Protein AF-A0A2E5GXN7-F1 (afdb_monomer)

Sequence (149 aa):
MIIWDCTEARRYLPGLIRDEISDRIRRELSQHLSDCVECSSELELMKSIFVLRDIPPAGLSSKIKIAIRTDTVRMEVSSWKRLLPAASFTALLVSASLIEKVLFLPDVSLLEEDLFVNVWPSEDYDLAGSLVLENLSEENLNLLFEEIR

Mean predicted aligned error: 20.15 Å

pLDDT: mean 70.17, std 20.6, range [39.06, 95.75]

Nearest PDB structures (foldseek):
  3hug-assembly6_F  TM=7.790E-01  e=5.837E-01  Mycobacterium tuberculosis H37Rv
  3hug-assembly6_P  TM=8.019E-01  e=8.696E-01  Mycobacterium tuberculosis H37Rv

Radius of gyration: 26.2 Å; Cα contacts (8 Å, |Δi|>4): 29; chains: 1; bounding box: 45×48×77 Å

Structure (mmCIF, N/CA/C/O backbone):
data_AF-A0A2E5GXN7-F1
#
_entry.id   AF-A0A2E5GXN7-F1
#
loop_
_atom_site.group_PDB
_atom_site.id
_atom_site.type_symbol
_atom_site.label_atom_id
_atom_site.label_alt_id
_atom_site.label_comp_id
_atom_site.label_asym_id
_atom_site.label_entity_id
_atom_site.label_seq_id
_atom_site.pdbx_PDB_ins_code
_atom_site.Cartn_x
_atom_site.Cartn_y
_atom_site.Cartn_z
_atom_site.occupancy
_atom_site.B_iso_or_equiv
_atom_site.auth_seq_id
_atom_site.auth_comp_id
_atom_site.auth_asym_id
_atom_site.auth_atom_id
_atom_site.pdbx_PDB_model_num
ATOM 1 N N . MET A 1 1 ? 16.760 17.494 -7.679 1.00 62.31 1 MET A N 1
ATOM 2 C CA . MET A 1 1 ? 16.246 16.535 -8.673 1.00 62.31 1 MET A CA 1
ATOM 3 C C . MET A 1 1 ? 16.385 15.171 -8.034 1.00 62.31 1 MET A C 1
ATOM 5 O O . MET A 1 1 ? 17.487 14.872 -7.592 1.00 62.31 1 MET A O 1
ATOM 9 N N . ILE A 1 2 ? 15.287 14.448 -7.827 1.00 76.00 2 ILE A N 1
ATOM 10 C CA . ILE A 1 2 ? 15.353 13.109 -7.228 1.00 76.00 2 ILE A CA 1
ATOM 11 C C . ILE A 1 2 ? 15.844 12.159 -8.322 1.00 76.00 2 ILE A C 1
ATOM 13 O O . ILE A 1 2 ? 15.401 12.263 -9.465 1.00 76.00 2 ILE A O 1
ATOM 17 N N . ILE A 1 3 ? 16.799 11.293 -7.995 1.00 81.19 3 ILE A N 1
ATOM 18 C CA . ILE A 1 3 ? 17.164 10.177 -8.868 1.00 81.19 3 ILE A CA 1
ATOM 19 C C . ILE A 1 3 ? 16.172 9.062 -8.553 1.00 81.19 3 ILE A C 1
ATOM 21 O O . ILE A 1 3 ? 16.102 8.612 -7.413 1.00 81.19 3 ILE A O 1
ATOM 25 N N . TRP A 1 4 ? 15.379 8.671 -9.544 1.00 86.62 4 TRP A N 1
ATOM 26 C CA . TRP A 1 4 ? 14.333 7.669 -9.375 1.00 86.62 4 TRP A CA 1
ATOM 27 C C . TRP A 1 4 ? 14.879 6.276 -9.657 1.00 86.62 4 TRP A C 1
ATOM 29 O O . TRP A 1 4 ? 15.015 5.882 -10.816 1.00 86.62 4 TRP A O 1
ATOM 39 N N . ASP A 1 5 ? 15.176 5.541 -8.591 1.00 91.31 5 ASP A N 1
ATOM 40 C CA . ASP A 1 5 ? 15.296 4.087 -8.636 1.00 91.31 5 ASP A CA 1
ATOM 41 C C . ASP A 1 5 ? 13.965 3.423 -8.230 1.00 91.31 5 ASP A C 1
ATOM 43 O O . ASP A 1 5 ? 13.048 4.081 -7.725 1.00 91.31 5 ASP A O 1
ATOM 47 N N . CYS A 1 6 ? 13.849 2.111 -8.453 1.00 93.56 6 CYS A N 1
ATOM 48 C CA . CYS A 1 6 ? 12.631 1.367 -8.121 1.00 93.56 6 CYS A CA 1
ATOM 49 C C . CYS A 1 6 ? 12.314 1.392 -6.614 1.00 93.56 6 CYS A C 1
ATOM 51 O O . CYS A 1 6 ? 11.149 1.326 -6.224 1.00 93.56 6 CYS A O 1
ATOM 53 N N . THR A 1 7 ? 13.333 1.500 -5.754 1.00 94.19 7 THR A N 1
ATOM 54 C CA . THR A 1 7 ? 13.166 1.513 -4.292 1.00 94.19 7 THR A CA 1
ATOM 55 C C . THR A 1 7 ? 12.516 2.813 -3.838 1.00 94.19 7 THR A C 1
ATOM 57 O O . THR A 1 7 ? 11.565 2.804 -3.056 1.00 94.19 7 THR A O 1
ATOM 60 N N . GLU A 1 8 ? 13.007 3.935 -4.348 1.00 94.00 8 GLU A N 1
ATOM 61 C CA . GLU A 1 8 ? 12.489 5.259 -4.060 1.00 94.00 8 GLU A CA 1
ATOM 62 C C . GLU A 1 8 ? 11.111 5.434 -4.694 1.00 94.00 8 GLU A C 1
ATOM 64 O O . GLU A 1 8 ? 10.189 5.879 -4.017 1.00 94.00 8 GLU A O 1
ATOM 69 N N . ALA A 1 9 ? 10.911 4.983 -5.937 1.00 92.50 9 ALA A N 1
ATOM 70 C CA . ALA A 1 9 ? 9.598 4.990 -6.578 1.00 92.50 9 ALA A CA 1
ATOM 71 C C . ALA A 1 9 ? 8.546 4.249 -5.734 1.00 92.50 9 ALA A C 1
ATOM 73 O O . ALA A 1 9 ? 7.484 4.809 -5.448 1.00 92.50 9 ALA A O 1
ATOM 74 N N . ARG A 1 10 ? 8.875 3.040 -5.250 1.00 93.69 10 ARG A N 1
ATOM 75 C CA . ARG A 1 10 ? 8.003 2.216 -4.397 1.00 93.69 10 ARG A CA 1
ATOM 76 C C . ARG A 1 10 ? 7.566 2.931 -3.118 1.00 93.69 10 ARG A C 1
ATOM 78 O O . ARG A 1 10 ? 6.410 2.808 -2.718 1.00 93.69 10 ARG A O 1
ATOM 85 N N . ARG A 1 11 ? 8.446 3.727 -2.499 1.00 94.00 11 ARG A N 1
ATOM 86 C CA . ARG A 1 11 ? 8.116 4.503 -1.286 1.00 94.00 11 ARG A CA 1
ATOM 87 C C . ARG A 1 11 ? 6.991 5.512 -1.513 1.00 94.00 11 ARG A C 1
ATOM 89 O O . ARG A 1 11 ? 6.219 5.765 -0.590 1.00 94.00 11 ARG A O 1
ATOM 96 N N . TYR A 1 12 ? 6.874 6.065 -2.720 1.00 94.56 12 TYR A N 1
ATOM 97 C CA . TYR A 1 12 ? 5.870 7.084 -3.038 1.00 94.56 12 TYR A CA 1
ATOM 98 C C . TYR A 1 12 ? 4.588 6.531 -3.676 1.00 94.56 12 TYR A C 1
ATOM 100 O O . TYR A 1 12 ? 3.604 7.270 -3.744 1.00 94.56 12 TYR A O 1
ATOM 108 N N . LEU A 1 13 ? 4.534 5.255 -4.087 1.00 94.56 13 LEU A N 1
ATOM 109 C CA . LEU A 1 13 ? 3.319 4.661 -4.676 1.00 94.56 13 LEU A CA 1
ATOM 110 C C . LEU A 1 13 ? 2.088 4.737 -3.755 1.00 94.56 13 LEU A C 1
ATOM 112 O O . LEU A 1 13 ? 1.028 5.142 -4.237 1.00 94.56 13 LEU A O 1
ATOM 116 N N . PRO A 1 14 ? 2.174 4.444 -2.438 1.00 93.50 14 PRO A N 1
ATOM 117 C CA . PRO A 1 14 ? 1.009 4.559 -1.561 1.00 93.50 14 PRO A CA 1
ATOM 118 C C . PRO A 1 14 ? 0.481 5.994 -1.473 1.00 93.50 14 PRO A C 1
ATOM 120 O O . PRO A 1 14 ? -0.730 6.209 -1.496 1.00 93.50 14 PRO A O 1
ATOM 123 N N . GLY A 1 15 ? 1.388 6.973 -1.406 1.00 93.81 15 GLY A N 1
ATOM 124 C CA . GLY A 1 15 ? 1.033 8.391 -1.379 1.00 93.81 15 GLY A CA 1
ATOM 125 C C . GLY A 1 15 ? 0.432 8.864 -2.704 1.00 93.81 15 GLY A C 1
ATOM 126 O O . GLY A 1 15 ? -0.486 9.677 -2.697 1.00 93.81 15 GLY A O 1
ATOM 127 N N . LEU A 1 16 ? 0.892 8.319 -3.837 1.00 93.75 16 LEU A N 1
ATOM 128 C CA . LEU A 1 16 ? 0.297 8.562 -5.154 1.00 93.75 16 LEU A CA 1
ATOM 129 C C . LEU A 1 16 ? -1.162 8.082 -5.214 1.00 93.75 16 LEU A C 1
ATOM 131 O O . LEU A 1 16 ? -2.008 8.793 -5.743 1.00 93.75 16 LEU A O 1
ATOM 135 N N . ILE A 1 17 ? -1.462 6.903 -4.661 1.00 93.38 17 ILE A N 1
ATOM 136 C CA . ILE A 1 17 ? -2.816 6.320 -4.666 1.00 93.38 17 ILE A CA 1
ATOM 137 C C . ILE A 1 17 ? -3.778 7.104 -3.767 1.00 93.38 17 ILE A C 1
ATOM 139 O O . ILE A 1 17 ? -4.945 7.267 -4.110 1.00 93.38 17 ILE A O 1
ATOM 143 N N . ARG A 1 18 ? -3.293 7.597 -2.624 1.00 91.00 18 ARG A N 1
ATOM 144 C CA . ARG A 1 18 ? -4.090 8.377 -1.661 1.00 91.00 18 ARG A CA 1
ATOM 145 C C . ARG A 1 18 ? -4.209 9.860 -2.005 1.00 91.00 18 ARG A C 1
ATOM 147 O O . ARG A 1 18 ? -4.846 10.595 -1.260 1.00 91.00 18 ARG A O 1
ATOM 154 N N . ASP A 1 19 ? -3.587 10.290 -3.098 1.00 90.88 19 ASP A N 1
ATOM 155 C CA . ASP A 1 19 ? -3.469 11.697 -3.484 1.00 90.88 19 ASP A CA 1
ATOM 156 C C . ASP A 1 19 ? -2.784 12.581 -2.416 1.00 90.88 19 ASP A C 1
ATOM 158 O O . ASP A 1 19 ? -3.079 13.760 -2.251 1.00 90.88 19 ASP A O 1
ATOM 162 N N . GLU A 1 20 ? -1.828 12.005 -1.680 1.00 94.00 20 GLU A N 1
ATOM 163 C CA . GLU A 1 20 ? -1.110 12.642 -0.562 1.00 94.00 20 GLU A CA 1
ATOM 164 C C . GLU A 1 20 ? 0.256 13.230 -0.977 1.00 94.00 20 GLU A C 1
ATOM 166 O O . GLU A 1 20 ? 1.011 13.728 -0.139 1.00 94.00 20 GLU A O 1
ATOM 171 N N . ILE A 1 21 ? 0.612 13.174 -2.265 1.00 94.38 21 ILE A N 1
ATOM 172 C CA . ILE A 1 21 ? 1.897 13.671 -2.780 1.00 94.38 21 ILE A CA 1
ATOM 173 C C . ILE A 1 21 ? 1.748 14.978 -3.561 1.00 94.38 21 ILE A C 1
ATOM 175 O O . ILE A 1 21 ? 0.745 15.231 -4.221 1.00 94.38 21 ILE A O 1
ATOM 179 N N . SER A 1 22 ? 2.799 15.802 -3.544 1.00 94.75 22 SER A N 1
ATOM 180 C CA . SER A 1 22 ? 2.828 17.045 -4.327 1.00 94.75 22 SER A CA 1
ATOM 181 C C . SER A 1 22 ? 2.812 16.793 -5.843 1.00 94.75 22 SER A C 1
ATOM 183 O O . SER A 1 22 ? 3.412 15.831 -6.330 1.00 94.75 22 SER A O 1
ATOM 185 N N . ASP A 1 23 ? 2.241 17.727 -6.613 1.00 94.44 23 ASP A N 1
ATOM 186 C CA . ASP A 1 23 ? 2.193 17.668 -8.087 1.00 94.44 23 ASP A CA 1
ATOM 187 C C . ASP A 1 23 ? 3.576 17.537 -8.737 1.00 94.44 23 ASP A C 1
ATOM 189 O O . ASP A 1 23 ? 3.735 16.952 -9.812 1.00 94.44 23 ASP A O 1
ATOM 193 N N . ARG A 1 24 ? 4.604 18.101 -8.093 1.00 92.56 24 ARG A N 1
ATOM 194 C CA . ARG A 1 24 ? 5.990 17.968 -8.544 1.00 92.56 24 ARG A CA 1
ATOM 195 C C . ARG A 1 24 ? 6.439 16.508 -8.478 1.00 92.56 24 ARG A C 1
ATOM 197 O O . ARG A 1 24 ? 6.899 15.988 -9.488 1.00 92.56 24 ARG A O 1
ATOM 204 N N . ILE A 1 25 ? 6.271 15.864 -7.323 1.00 93.19 25 ILE A N 1
ATOM 205 C CA . ILE A 1 25 ? 6.643 14.456 -7.120 1.00 93.19 25 ILE A CA 1
ATOM 206 C C . ILE A 1 25 ? 5.816 13.560 -8.042 1.00 93.19 25 ILE A C 1
ATOM 208 O O . ILE A 1 25 ? 6.379 12.673 -8.673 1.00 93.19 25 ILE A O 1
ATOM 212 N N . ARG A 1 26 ? 4.515 13.839 -8.203 1.00 94.56 26 ARG A N 1
ATOM 213 C CA . ARG A 1 26 ? 3.639 13.085 -9.111 1.00 94.56 26 ARG A CA 1
ATOM 214 C C . ARG A 1 26 ? 4.182 13.055 -10.542 1.00 94.56 26 ARG A C 1
ATOM 216 O O . ARG A 1 26 ? 4.240 11.989 -11.144 1.00 94.56 26 ARG A O 1
ATOM 223 N N . ARG A 1 27 ? 4.604 14.208 -11.077 1.00 93.56 27 ARG A N 1
ATOM 224 C CA . ARG A 1 27 ? 5.177 14.297 -12.432 1.00 93.56 27 ARG A CA 1
ATOM 225 C C . ARG A 1 27 ? 6.504 13.556 -12.549 1.00 93.56 27 ARG A C 1
ATOM 227 O O . ARG A 1 27 ? 6.669 12.770 -13.475 1.00 93.56 27 ARG A O 1
ATOM 234 N N . GLU A 1 28 ? 7.422 13.780 -11.612 1.00 92.38 28 GLU A N 1
ATOM 235 C CA . GLU A 1 28 ? 8.734 13.125 -11.637 1.00 92.38 28 GLU A CA 1
ATOM 236 C C . GLU A 1 28 ? 8.599 11.587 -11.521 1.00 92.38 28 GLU A C 1
ATOM 238 O O . GLU A 1 28 ? 9.213 10.853 -12.290 1.00 92.38 28 GLU A O 1
ATOM 243 N N . LEU A 1 29 ? 7.711 11.093 -10.650 1.00 93.75 29 LEU A N 1
ATOM 244 C CA . LEU A 1 29 ? 7.412 9.666 -10.496 1.00 93.75 29 LEU A CA 1
ATOM 245 C C . LEU A 1 29 ? 6.707 9.073 -11.726 1.00 93.75 29 LEU A C 1
ATOM 247 O O . LEU A 1 29 ? 7.003 7.946 -12.113 1.00 93.75 29 LEU A O 1
ATOM 251 N N . SER A 1 30 ? 5.802 9.820 -12.372 1.00 93.00 30 SER A N 1
ATOM 252 C CA . SER A 1 30 ? 5.102 9.343 -13.575 1.00 93.00 30 SER A CA 1
ATOM 253 C C . SER A 1 30 ? 6.049 9.024 -14.733 1.00 93.00 30 SER A C 1
ATOM 255 O O . SER A 1 30 ? 5.786 8.095 -15.489 1.00 93.00 30 SER A O 1
ATOM 257 N N . GLN A 1 31 ? 7.173 9.741 -14.822 1.00 92.75 31 GLN A N 1
ATOM 258 C CA . GLN A 1 31 ? 8.218 9.469 -15.805 1.00 92.75 31 GLN A CA 1
ATOM 259 C C . GLN A 1 31 ? 8.957 8.159 -15.502 1.00 92.75 31 GLN A C 1
ATOM 261 O O . GLN A 1 31 ? 9.219 7.375 -16.400 1.00 92.75 31 GLN A O 1
ATOM 266 N N . HIS A 1 32 ? 9.256 7.870 -14.234 1.00 93.62 32 HIS A N 1
ATOM 267 C CA . HIS A 1 32 ? 9.834 6.573 -13.875 1.00 93.62 32 HIS A CA 1
ATOM 268 C C . HIS A 1 32 ? 8.849 5.422 -14.143 1.00 93.62 32 HIS A C 1
ATOM 270 O O . HIS A 1 32 ? 9.234 4.369 -14.642 1.00 93.62 32 HIS A O 1
ATOM 276 N N . LEU A 1 33 ? 7.562 5.626 -13.846 1.00 94.62 33 LEU A N 1
ATOM 277 C CA . LEU A 1 33 ? 6.515 4.623 -14.049 1.00 94.62 33 LEU A CA 1
ATOM 278 C C . LEU A 1 33 ? 6.230 4.309 -15.522 1.00 94.62 33 LEU A C 1
ATOM 280 O O . LEU A 1 33 ? 5.788 3.199 -15.807 1.00 94.62 33 LEU A O 1
ATOM 284 N N . SER A 1 34 ? 6.466 5.243 -16.450 1.00 93.88 34 SER A N 1
ATOM 285 C CA . SER A 1 34 ? 6.358 4.948 -17.886 1.00 93.88 34 SER A CA 1
ATOM 286 C C . SER A 1 34 ? 7.476 4.038 -18.383 1.00 93.88 34 SER A C 1
ATOM 288 O O . SER A 1 34 ? 7.273 3.292 -19.339 1.00 93.88 34 SER A O 1
ATOM 290 N N . ASP A 1 35 ? 8.633 4.091 -17.725 1.00 93.50 35 ASP A N 1
ATOM 291 C CA . ASP A 1 35 ? 9.849 3.421 -18.176 1.00 93.50 35 ASP A CA 1
ATOM 292 C C . ASP A 1 35 ? 10.075 2.086 -17.436 1.00 93.50 35 ASP A C 1
ATOM 294 O O . ASP A 1 35 ? 10.698 1.170 -17.973 1.00 93.50 35 ASP A O 1
ATOM 298 N N . CYS A 1 36 ? 9.547 1.946 -16.213 1.00 95.44 36 CYS A N 1
ATOM 299 C CA . CYS A 1 36 ? 9.739 0.782 -15.348 1.00 95.44 36 CYS A CA 1
ATOM 300 C C . CYS A 1 36 ? 8.476 -0.090 -15.231 1.00 95.44 36 CYS A C 1
ATOM 302 O O . CYS A 1 36 ? 7.525 0.235 -14.511 1.00 95.44 36 CYS A O 1
ATOM 304 N N . VAL A 1 37 ? 8.507 -1.261 -15.879 1.00 95.50 37 VAL A N 1
ATOM 305 C CA . VAL A 1 37 ? 7.400 -2.236 -15.859 1.00 95.50 37 VAL A CA 1
ATOM 306 C C . VAL A 1 37 ? 7.110 -2.732 -14.440 1.00 95.50 37 VAL A C 1
ATOM 308 O O . VAL A 1 37 ? 5.943 -2.799 -14.058 1.00 95.50 37 VAL A O 1
ATOM 311 N N . GLU A 1 38 ? 8.137 -3.012 -13.634 1.00 94.50 38 GLU A N 1
ATOM 312 C CA . GLU A 1 38 ? 7.964 -3.507 -12.261 1.00 94.50 38 GLU A CA 1
ATOM 313 C C . GLU A 1 38 ? 7.154 -2.524 -11.409 1.00 94.50 38 GLU A C 1
ATOM 315 O O . GLU A 1 38 ? 6.097 -2.883 -10.888 1.00 94.50 38 GLU A O 1
ATOM 320 N N . CYS A 1 39 ? 7.581 -1.259 -11.345 1.00 95.12 39 CYS A N 1
ATOM 321 C CA . CYS A 1 39 ? 6.892 -0.233 -10.564 1.00 95.12 39 CYS A CA 1
ATOM 322 C C . CYS A 1 39 ? 5.487 0.072 -11.101 1.00 95.12 39 CYS A C 1
ATOM 324 O O . CYS A 1 39 ? 4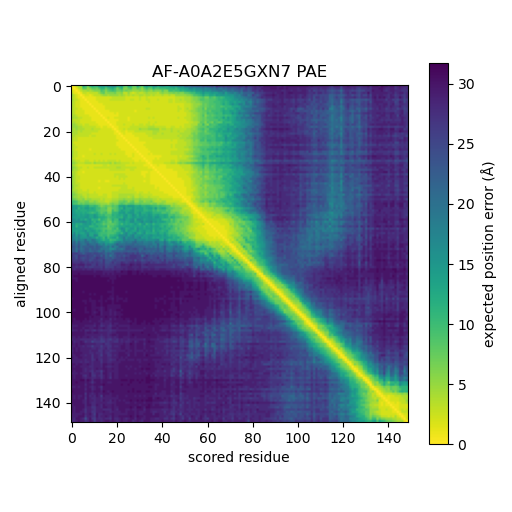.578 0.335 -10.313 1.00 95.12 39 CYS A O 1
ATOM 326 N N . SER A 1 40 ? 5.282 0.011 -12.422 1.00 95.38 40 SER A N 1
ATOM 327 C CA . SER A 1 40 ? 3.948 0.183 -13.013 1.00 95.38 40 SER A CA 1
ATOM 328 C C . SER A 1 40 ? 2.993 -0.956 -12.630 1.00 95.38 40 SER A C 1
ATOM 330 O O . SER A 1 40 ? 1.854 -0.701 -12.242 1.00 95.38 40 SER A O 1
ATOM 332 N N . SER A 1 41 ? 3.467 -2.206 -12.651 1.00 95.62 41 SER A N 1
ATOM 333 C CA . SER A 1 41 ? 2.669 -3.377 -12.276 1.00 95.62 41 SER A CA 1
ATOM 334 C C . SER A 1 41 ? 2.319 -3.376 -10.787 1.00 95.62 41 SER A C 1
ATOM 336 O O . SER A 1 41 ? 1.185 -3.667 -10.411 1.00 95.62 41 SER A O 1
ATOM 338 N N . GLU A 1 42 ? 3.264 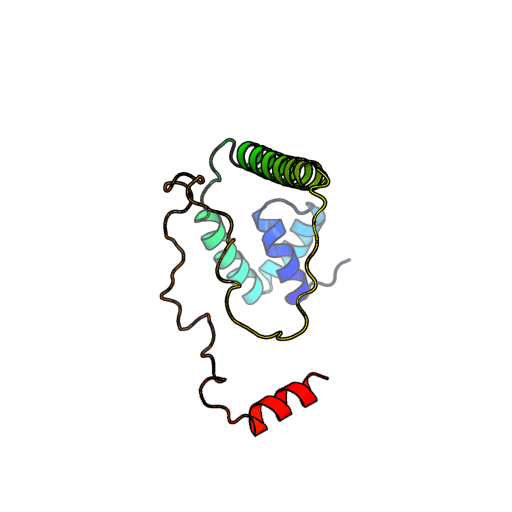-2.962 -9.942 1.00 95.25 42 GLU A N 1
ATOM 339 C CA . GLU A 1 42 ? 3.059 -2.809 -8.506 1.00 95.25 42 GLU A CA 1
ATOM 340 C C . GLU A 1 42 ? 2.030 -1.715 -8.202 1.00 95.25 42 GLU A C 1
ATOM 342 O O . GLU A 1 42 ? 1.149 -1.911 -7.366 1.00 95.25 42 GLU A O 1
ATOM 347 N N . LEU A 1 43 ? 2.080 -0.591 -8.923 1.00 95.75 43 LEU A N 1
ATOM 348 C CA . LEU A 1 43 ? 1.078 0.465 -8.805 1.00 95.75 43 LEU A CA 1
ATOM 349 C C . LEU A 1 43 ? -0.329 -0.041 -9.155 1.00 95.75 43 LEU A C 1
ATOM 351 O O . LEU A 1 43 ? -1.276 0.260 -8.429 1.00 95.75 43 LEU A O 1
ATOM 355 N N . GLU A 1 44 ? -0.485 -0.799 -10.241 1.00 95.38 44 GLU A N 1
ATOM 356 C CA . GLU A 1 44 ? -1.785 -1.360 -10.632 1.00 95.38 44 GLU A CA 1
ATOM 357 C C . GLU A 1 44 ? -2.308 -2.376 -9.606 1.00 95.38 44 GLU A C 1
ATOM 359 O O . GLU A 1 44 ? -3.477 -2.316 -9.214 1.00 95.38 44 GLU A O 1
ATOM 364 N N . LEU A 1 45 ? -1.435 -3.239 -9.076 1.00 94.81 45 LEU A N 1
ATOM 365 C CA . LEU A 1 45 ? -1.781 -4.140 -7.974 1.00 94.81 45 LEU A CA 1
ATOM 366 C C . LEU A 1 45 ? -2.246 -3.359 -6.742 1.00 94.81 45 LEU A C 1
ATOM 368 O O . LEU A 1 45 ? -3.323 -3.625 -6.207 1.00 94.81 45 LEU A O 1
ATOM 372 N N . MET A 1 46 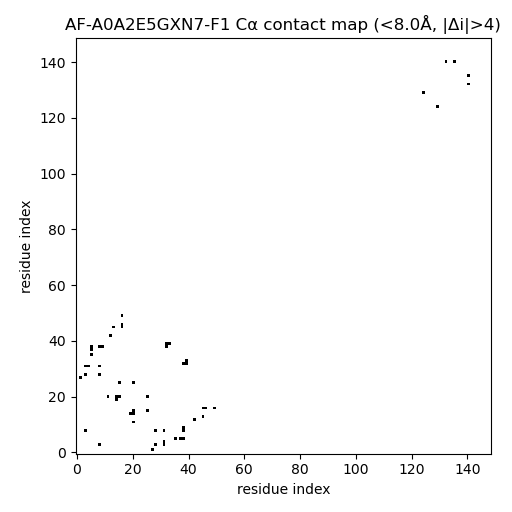? -1.489 -2.350 -6.316 1.00 94.19 46 MET A N 1
ATOM 373 C CA . MET A 1 46 ? -1.860 -1.531 -5.167 1.00 94.19 46 MET A CA 1
ATOM 374 C C . MET A 1 46 ? -3.181 -0.782 -5.383 1.00 94.19 46 MET A C 1
ATOM 376 O O . MET A 1 46 ? -3.980 -0.702 -4.451 1.00 94.19 46 MET A O 1
ATOM 380 N N . LYS A 1 47 ? -3.446 -0.263 -6.591 1.00 93.38 47 LYS A N 1
ATOM 381 C CA . LYS A 1 47 ? -4.739 0.356 -6.930 1.00 93.38 47 LYS A CA 1
ATOM 382 C C . LYS A 1 47 ? -5.883 -0.642 -6.792 1.00 93.38 47 LYS A C 1
ATOM 384 O O . LYS A 1 47 ? -6.899 -0.299 -6.193 1.00 93.38 47 LYS A O 1
ATOM 389 N N . SER A 1 48 ? -5.712 -1.868 -7.291 1.00 93.06 48 SER A N 1
ATOM 390 C CA . SER A 1 48 ? -6.742 -2.909 -7.189 1.00 93.06 48 SER A CA 1
ATOM 391 C C . SER A 1 48 ? -7.084 -3.232 -5.729 1.00 93.06 48 SER A C 1
ATOM 393 O O . SER A 1 48 ? -8.255 -3.248 -5.361 1.00 93.06 48 SER A O 1
ATOM 395 N N . ILE A 1 49 ? -6.069 -3.360 -4.868 1.00 91.12 49 ILE A N 1
ATOM 396 C CA . ILE A 1 49 ? -6.245 -3.598 -3.430 1.00 91.12 49 ILE A CA 1
ATOM 397 C C . ILE A 1 49 ? -6.884 -2.384 -2.751 1.00 91.12 49 ILE A C 1
ATOM 399 O O . ILE A 1 49 ? -7.730 -2.529 -1.874 1.00 91.12 49 ILE A O 1
ATOM 403 N N . PHE A 1 50 ? -6.484 -1.172 -3.137 1.00 89.06 50 PHE A N 1
ATOM 404 C CA . PHE A 1 50 ? -6.997 0.049 -2.526 1.00 89.06 50 PHE A CA 1
ATOM 405 C C . PHE A 1 50 ? -8.490 0.253 -2.796 1.00 89.06 50 PHE A C 1
ATOM 407 O O . PHE A 1 50 ? -9.206 0.669 -1.892 1.00 89.06 50 PHE A O 1
ATOM 414 N N . VAL A 1 51 ? -8.968 -0.082 -3.998 1.00 87.81 51 VAL A N 1
ATOM 415 C CA . VAL A 1 51 ? -10.399 -0.014 -4.350 1.00 87.81 51 VAL A CA 1
ATOM 416 C C . VAL A 1 51 ? -11.237 -1.012 -3.544 1.00 87.81 51 VAL A C 1
ATOM 418 O O . VAL A 1 51 ? -12.398 -0.734 -3.263 1.00 87.81 51 VAL A O 1
ATOM 421 N N . LEU A 1 52 ? -10.653 -2.142 -3.137 1.00 86.94 52 LEU A N 1
ATOM 422 C CA . LEU A 1 52 ? -11.315 -3.143 -2.296 1.00 86.94 52 LEU A CA 1
ATOM 423 C C . LEU A 1 52 ? -11.380 -2.754 -0.813 1.00 86.94 52 LEU A C 1
ATOM 425 O O . LEU A 1 52 ? -11.980 -3.481 -0.028 1.00 86.94 52 LEU A O 1
ATOM 429 N N . ARG A 1 53 ? -10.747 -1.650 -0.396 1.00 82.00 53 ARG A N 1
ATOM 430 C CA . ARG A 1 53 ? -10.766 -1.250 1.013 1.00 82.00 53 ARG A CA 1
ATOM 431 C C . ARG A 1 53 ? -12.154 -0.802 1.437 1.00 82.00 53 ARG A C 1
ATOM 433 O O . ARG A 1 53 ? -12.750 0.079 0.818 1.00 82.00 53 ARG A O 1
ATOM 440 N N . ASP A 1 54 ? -12.589 -1.330 2.574 1.00 80.75 54 ASP A N 1
ATOM 441 C CA . ASP A 1 54 ? -13.801 -0.872 3.230 1.00 80.75 54 ASP A CA 1
ATOM 442 C C . ASP A 1 54 ? -13.685 0.595 3.638 1.00 80.75 54 ASP A C 1
ATOM 444 O O . ASP A 1 54 ? -12.676 1.063 4.183 1.00 80.75 54 ASP A O 1
ATOM 448 N N . ILE A 1 55 ? -14.763 1.328 3.385 1.00 80.62 55 ILE A N 1
ATOM 449 C CA . ILE A 1 55 ? -14.896 2.702 3.842 1.00 80.62 55 ILE A CA 1
ATOM 450 C C . ILE A 1 55 ? -15.165 2.641 5.349 1.00 80.62 55 ILE A C 1
ATOM 452 O O . ILE A 1 55 ? -16.154 2.028 5.760 1.00 80.62 55 ILE A O 1
ATOM 456 N N . PRO A 1 56 ? -14.328 3.273 6.193 1.00 80.31 56 PRO A N 1
ATOM 457 C CA . PRO A 1 56 ? -14.545 3.245 7.630 1.00 80.31 56 PRO A CA 1
ATOM 458 C C . PRO A 1 56 ? -15.913 3.864 7.957 1.00 80.31 56 PRO A C 1
ATOM 460 O O . PRO A 1 56 ? -16.240 4.933 7.428 1.00 80.31 56 PRO A O 1
ATOM 463 N N . PRO A 1 57 ? -16.716 3.237 8.838 1.00 84.19 57 PRO A N 1
ATOM 464 C CA . PRO A 1 57 ? -18.040 3.741 9.158 1.00 84.19 57 PRO A CA 1
ATOM 465 C C . PRO A 1 57 ? -17.949 5.140 9.771 1.00 84.19 57 PRO A C 1
ATOM 467 O O . PRO A 1 57 ? -17.036 5.465 10.542 1.00 84.19 57 PRO A O 1
ATOM 470 N N . ALA A 1 58 ? -18.917 5.991 9.426 1.00 85.56 58 ALA A N 1
ATOM 471 C CA . ALA A 1 58 ? -18.965 7.358 9.923 1.00 85.56 58 ALA A CA 1
ATOM 472 C C . ALA A 1 58 ? -18.948 7.377 11.463 1.00 85.56 58 ALA A C 1
ATOM 474 O O . ALA A 1 58 ? -19.684 6.646 12.125 1.00 85.56 58 ALA A O 1
ATOM 475 N N . GLY A 1 59 ? -18.088 8.214 12.048 1.00 85.44 59 GLY A N 1
ATOM 476 C CA . GLY A 1 59 ? -17.957 8.325 13.504 1.00 85.44 59 GLY A CA 1
ATOM 477 C C . GLY A 1 59 ? -17.122 7.230 14.181 1.00 85.44 59 GLY A C 1
ATOM 478 O O . GLY A 1 59 ? -16.981 7.262 15.401 1.00 85.44 59 GLY A O 1
ATOM 479 N N . LEU A 1 60 ? -16.497 6.302 13.446 1.00 87.00 60 LEU A N 1
ATOM 480 C CA . LEU A 1 60 ? -15.547 5.344 14.036 1.00 87.00 60 LEU A CA 1
ATOM 481 C C . LEU A 1 60 ? -14.409 6.063 14.783 1.00 87.00 60 LEU A C 1
ATOM 483 O O . LEU A 1 60 ? -14.069 5.712 15.908 1.00 87.00 60 LEU A O 1
ATOM 487 N N . SER A 1 61 ? -13.864 7.131 14.197 1.00 83.81 61 SER A N 1
ATOM 488 C CA . SER A 1 61 ? -12.773 7.899 14.808 1.00 83.81 61 SER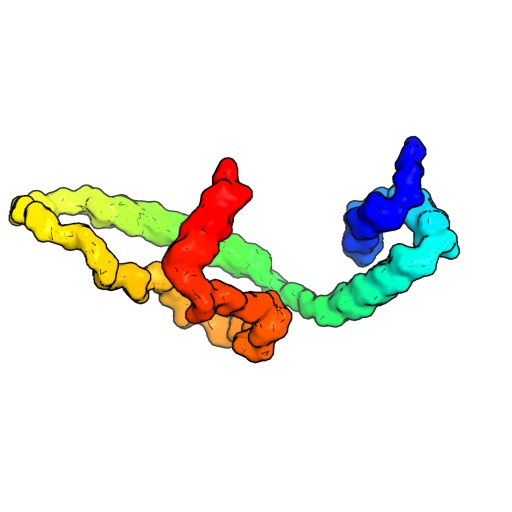 A CA 1
ATOM 489 C C . SER A 1 61 ? -13.180 8.587 16.115 1.00 83.81 61 SER A C 1
ATOM 491 O O . SER A 1 61 ? -12.374 8.664 17.043 1.00 83.81 61 SER A O 1
ATOM 493 N N . SER A 1 62 ? -14.421 9.075 16.223 1.00 85.31 62 SER A N 1
ATOM 494 C CA . SER A 1 62 ? -14.932 9.652 17.469 1.00 85.31 62 SER A CA 1
ATOM 495 C C . SER A 1 62 ? -15.212 8.566 18.504 1.00 85.31 62 SER A C 1
ATOM 497 O O . SER A 1 62 ? -14.817 8.746 19.654 1.00 85.31 62 SER A O 1
ATOM 499 N N . LYS A 1 63 ? -15.789 7.423 18.105 1.00 87.50 63 LYS A N 1
ATOM 500 C CA . LYS A 1 63 ? -15.970 6.253 18.982 1.00 87.50 63 LYS A CA 1
ATOM 501 C C . LYS A 1 63 ? -14.637 5.773 19.567 1.00 87.50 63 LYS A C 1
ATOM 503 O O . LYS A 1 63 ? -14.534 5.632 20.780 1.00 87.50 63 LYS A O 1
ATOM 508 N N . ILE A 1 64 ? -13.596 5.637 18.741 1.00 87.81 64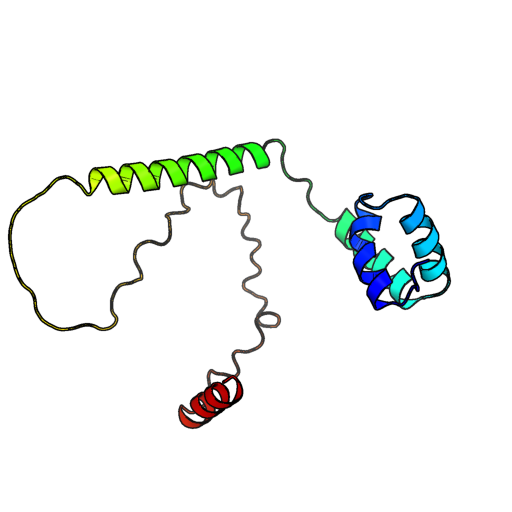 ILE A N 1
ATOM 509 C CA . ILE A 1 64 ? -12.244 5.255 19.186 1.00 87.81 64 ILE A CA 1
ATOM 510 C C . ILE A 1 64 ? -11.680 6.278 20.180 1.00 87.81 64 ILE A C 1
ATOM 512 O O . ILE A 1 64 ? -11.186 5.906 21.240 1.00 87.81 64 ILE A O 1
ATOM 516 N N . LYS A 1 65 ? -11.782 7.581 19.885 1.00 88.88 65 LYS A N 1
ATOM 517 C CA . LYS A 1 65 ? -11.305 8.634 20.801 1.00 88.88 65 LYS A CA 1
ATOM 518 C C . LYS A 1 65 ? -12.020 8.603 22.151 1.00 88.88 65 LYS A C 1
ATOM 520 O O . LYS A 1 65 ? -11.387 8.844 23.177 1.00 88.88 65 LYS A O 1
ATOM 525 N N . ILE A 1 66 ? -13.325 8.334 22.150 1.00 86.19 66 ILE A N 1
ATOM 526 C CA . ILE A 1 66 ? -14.112 8.200 23.378 1.00 86.19 66 ILE A CA 1
ATOM 527 C C . ILE A 1 66 ? -13.650 6.966 24.156 1.00 86.19 66 ILE A C 1
ATOM 529 O O . ILE A 1 66 ? -13.357 7.111 25.338 1.00 86.19 66 ILE A O 1
ATOM 533 N N . ALA A 1 67 ? -13.499 5.813 23.496 1.00 84.25 67 ALA A N 1
ATOM 534 C CA . ALA A 1 67 ? -13.044 4.569 24.119 1.00 84.25 67 ALA A CA 1
ATOM 535 C C . ALA A 1 67 ? -11.659 4.715 24.778 1.00 84.25 67 ALA A C 1
ATOM 537 O O . ALA A 1 67 ? -11.488 4.394 25.953 1.00 84.25 67 ALA A O 1
ATOM 538 N N . ILE A 1 68 ? -10.694 5.314 24.068 1.00 82.62 68 ILE A N 1
ATOM 539 C CA . ILE A 1 68 ? -9.356 5.589 24.616 1.00 82.62 68 ILE A CA 1
ATOM 540 C C . ILE A 1 68 ? -9.456 6.483 25.857 1.00 82.62 68 ILE A C 1
ATOM 542 O O . ILE A 1 68 ? -8.802 6.230 26.866 1.00 82.62 68 ILE A O 1
ATOM 546 N N . ARG A 1 69 ? -10.289 7.529 25.809 1.00 77.81 69 ARG A N 1
ATOM 547 C CA . ARG A 1 69 ? -10.469 8.446 26.941 1.00 77.81 69 ARG A CA 1
ATOM 548 C C . ARG A 1 69 ? -11.141 7.767 28.134 1.00 77.81 69 ARG A C 1
ATOM 550 O O . ARG A 1 69 ? -10.813 8.083 29.273 1.00 77.81 69 ARG A O 1
ATOM 557 N N . THR A 1 70 ? -12.095 6.871 27.901 1.00 69.75 70 THR A N 1
ATOM 558 C CA . THR A 1 70 ? -12.743 6.133 28.989 1.00 69.75 70 THR A CA 1
ATOM 559 C C . THR A 1 70 ? -11.788 5.144 29.642 1.00 69.75 70 THR A C 1
ATOM 561 O O . THR A 1 70 ? -11.808 5.028 30.866 1.00 69.75 70 THR A O 1
ATOM 564 N N . ASP A 1 71 ? -10.905 4.506 28.873 1.00 67.75 71 ASP A N 1
ATOM 565 C CA . ASP A 1 71 ? -9.906 3.584 29.414 1.00 67.75 71 ASP A CA 1
ATOM 566 C C . ASP A 1 71 ? -8.848 4.302 30.250 1.00 67.75 71 ASP A C 1
ATOM 568 O O . ASP A 1 71 ? -8.551 3.863 31.363 1.00 67.75 71 ASP A O 1
ATOM 572 N N . THR A 1 7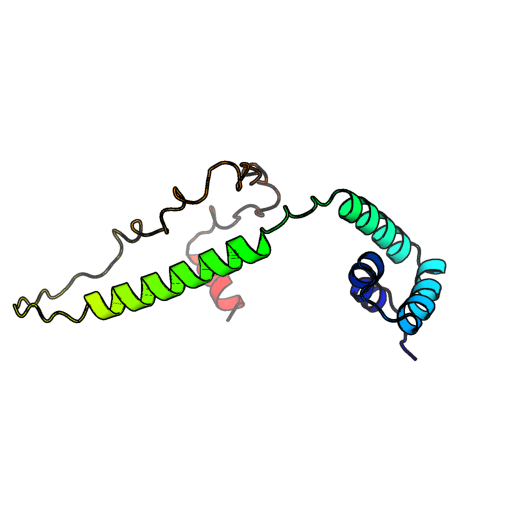2 ? -8.337 5.450 29.790 1.00 67.44 72 THR A N 1
ATOM 573 C CA . THR A 1 72 ? -7.375 6.237 30.578 1.00 67.44 72 THR A CA 1
ATOM 574 C C . THR A 1 72 ? -7.980 6.716 31.896 1.00 67.44 72 THR A C 1
ATOM 576 O O . THR A 1 72 ? -7.371 6.542 32.953 1.00 67.44 72 THR A O 1
ATOM 579 N N . VAL A 1 73 ? -9.216 7.226 31.867 1.00 62.94 73 VAL A N 1
ATOM 580 C CA . VAL A 1 73 ? -9.940 7.654 33.075 1.00 62.94 73 VAL A CA 1
ATOM 581 C C . VAL A 1 73 ? -10.215 6.471 34.008 1.00 62.94 73 VAL A C 1
ATOM 583 O O . VAL A 1 73 ? -10.049 6.589 35.222 1.00 62.94 73 VAL A O 1
ATOM 586 N N . ARG A 1 74 ? -10.594 5.301 33.481 1.00 56.91 74 ARG A N 1
ATOM 587 C CA . ARG A 1 74 ? -10.809 4.091 34.293 1.00 56.91 74 ARG A CA 1
ATOM 588 C C . ARG A 1 74 ? -9.519 3.652 34.987 1.00 56.91 74 ARG A C 1
ATOM 590 O O . ARG A 1 74 ? -9.562 3.260 36.155 1.00 56.91 74 ARG A O 1
ATOM 597 N N . MET A 1 75 ? -8.381 3.765 34.304 1.00 57.78 75 MET A N 1
ATOM 598 C CA . MET A 1 75 ? -7.069 3.439 34.857 1.00 57.78 75 MET A CA 1
ATOM 599 C C . MET A 1 75 ? -6.674 4.397 35.992 1.00 57.78 75 MET A C 1
ATOM 601 O O . MET A 1 75 ? -6.286 3.921 37.062 1.00 57.78 75 MET A O 1
ATOM 605 N N . GLU A 1 76 ? -6.872 5.709 35.822 1.00 58.66 76 GLU A N 1
ATOM 606 C CA . GLU A 1 76 ? -6.615 6.727 36.857 1.00 58.66 76 GLU A CA 1
ATOM 607 C C . GLU A 1 76 ? -7.540 6.593 38.080 1.00 58.66 76 GLU A C 1
ATOM 609 O O . GLU A 1 76 ? -7.097 6.668 39.225 1.00 58.66 76 GLU A O 1
ATOM 614 N N . VAL A 1 77 ? -8.829 6.308 37.881 1.00 58.91 77 VAL A N 1
ATOM 615 C CA . VAL A 1 77 ? -9.758 6.105 39.008 1.00 58.91 77 VAL A CA 1
ATOM 616 C C . VAL A 1 77 ? -9.444 4.799 39.755 1.00 58.91 77 VAL A C 1
ATOM 618 O O . VAL A 1 77 ? -9.603 4.726 40.976 1.00 58.91 77 VAL A O 1
ATOM 621 N N . SER A 1 78 ? -8.955 3.765 39.058 1.00 56.50 78 SER A N 1
ATOM 622 C CA . SER A 1 78 ? -8.529 2.505 39.687 1.00 56.50 78 SER A CA 1
ATOM 623 C C . SER A 1 78 ? -7.246 2.641 40.517 1.00 56.50 78 SER A C 1
ATOM 625 O O . SER A 1 78 ? -7.072 1.899 41.487 1.00 56.50 78 SER A O 1
ATOM 627 N N . SER A 1 79 ? -6.350 3.570 40.161 1.00 55.12 79 SER A N 1
ATOM 628 C CA . SER A 1 79 ? -5.132 3.837 40.931 1.00 55.12 79 SER A CA 1
ATOM 629 C C . SER A 1 79 ? -5.439 4.669 42.177 1.00 55.12 79 SER A C 1
ATOM 631 O O . SER A 1 79 ? -4.908 4.375 43.245 1.00 55.12 79 SER A O 1
ATOM 633 N N . TRP A 1 80 ? -6.389 5.609 42.102 1.00 49.34 80 TRP A N 1
ATOM 634 C CA . TRP A 1 80 ? -6.843 6.380 43.267 1.00 49.34 80 TRP A CA 1
ATOM 635 C C . TRP A 1 80 ? -7.651 5.536 44.261 1.00 49.34 80 TRP A C 1
ATOM 637 O O . TRP A 1 80 ? -7.492 5.685 45.471 1.00 49.34 80 TRP A O 1
ATOM 647 N N . LYS A 1 81 ? -8.456 4.576 43.784 1.00 51.66 81 LYS A N 1
ATOM 648 C CA . LYS A 1 81 ? -9.155 3.613 44.658 1.00 51.66 81 LYS A CA 1
ATOM 649 C C . LYS A 1 81 ? -8.225 2.593 45.330 1.00 51.66 81 LYS A C 1
ATOM 651 O O . LYS A 1 81 ? -8.639 1.963 46.299 1.00 51.66 81 LYS A O 1
ATOM 656 N N . ARG A 1 82 ? -6.976 2.447 44.866 1.00 53.59 82 ARG A N 1
ATOM 657 C CA . ARG A 1 82 ? -5.939 1.621 45.514 1.00 53.59 82 ARG A CA 1
ATOM 658 C C . ARG A 1 82 ? -5.176 2.342 46.636 1.00 53.59 82 ARG A C 1
ATOM 660 O O . ARG A 1 82 ? -4.325 1.724 47.264 1.00 53.59 82 ARG A O 1
ATOM 667 N N . LEU A 1 83 ? -5.504 3.603 46.932 1.00 52.97 83 LEU A N 1
ATOM 668 C CA . LEU A 1 83 ? -4.901 4.390 48.019 1.00 52.97 83 LEU A CA 1
ATOM 669 C C . LEU A 1 83 ? -5.781 4.489 49.281 1.00 52.97 83 LEU A C 1
ATOM 671 O O . LEU A 1 83 ? -5.605 5.405 50.081 1.00 52.97 83 LEU A O 1
ATOM 675 N N . LEU A 1 84 ? -6.712 3.555 49.501 1.00 48.50 84 LEU A N 1
ATOM 676 C CA . LEU A 1 84 ? -7.320 3.376 50.825 1.00 48.50 84 LEU A CA 1
ATOM 677 C C . LEU A 1 84 ? -6.404 2.467 51.666 1.00 48.50 84 LEU A C 1
ATOM 679 O O . LEU A 1 84 ? -6.212 1.307 51.296 1.00 48.50 84 LEU A O 1
ATOM 683 N N . PRO A 1 85 ? -5.815 2.957 52.774 1.00 46.59 85 PRO A N 1
ATOM 684 C CA . PRO A 1 85 ? -4.859 2.190 53.555 1.00 46.59 85 PRO A CA 1
ATOM 685 C C . PRO A 1 85 ? -5.622 1.204 54.441 1.00 46.59 85 PRO A C 1
ATOM 687 O O . PRO A 1 85 ? -6.019 1.522 55.559 1.00 46.59 85 PRO A O 1
ATOM 690 N N . ALA A 1 86 ? -5.834 -0.013 53.949 1.00 45.00 86 ALA A N 1
ATOM 691 C CA . ALA A 1 86 ? -6.184 -1.130 54.813 1.00 45.00 86 ALA A CA 1
ATOM 692 C C . ALA A 1 86 ? -4.889 -1.646 55.454 1.00 45.00 86 ALA A C 1
ATOM 694 O O . ALA A 1 86 ? -4.169 -2.472 54.898 1.00 45.00 86 ALA A O 1
ATOM 695 N N . ALA A 1 87 ? -4.560 -1.090 56.617 1.00 49.12 87 ALA A N 1
ATOM 696 C CA . ALA A 1 87 ? -3.536 -1.633 57.490 1.00 49.12 87 ALA A CA 1
ATOM 697 C C . ALA A 1 87 ? -3.940 -3.047 57.939 1.00 49.12 87 ALA A C 1
ATOM 699 O O . ALA A 1 87 ? -4.934 -3.195 58.640 1.00 49.12 87 ALA A O 1
ATOM 700 N N . SER A 1 88 ? -3.174 -4.070 57.558 1.00 44.81 88 SER A N 1
ATOM 701 C CA . SER A 1 88 ? -2.882 -5.239 58.401 1.00 44.81 88 SER A CA 1
ATOM 702 C C . SER A 1 88 ? -1.902 -6.182 57.700 1.00 44.81 88 SER A C 1
ATOM 704 O O . SER A 1 88 ? -1.995 -6.454 56.508 1.00 44.81 88 SER A O 1
ATOM 706 N N . PHE A 1 89 ? -0.964 -6.664 58.502 1.00 47.22 89 PHE A N 1
ATOM 707 C CA . PHE A 1 89 ? 0.167 -7.535 58.220 1.00 47.22 89 PHE A CA 1
ATOM 708 C C . PHE A 1 89 ? -0.226 -8.905 57.652 1.00 47.22 89 PHE A C 1
ATOM 710 O O . PHE A 1 89 ? -1.193 -9.489 58.120 1.00 47.22 89 PHE A O 1
ATOM 717 N N . THR A 1 90 ? 0.616 -9.463 56.774 1.00 44.88 90 THR A N 1
ATOM 718 C CA . THR A 1 90 ? 1.437 -10.655 57.077 1.00 44.88 90 THR A CA 1
ATOM 719 C C . THR A 1 90 ? 2.539 -10.804 56.032 1.00 44.88 90 THR A C 1
ATOM 721 O O . THR A 1 90 ? 2.280 -10.777 54.831 1.00 44.88 90 THR A O 1
ATOM 724 N N . ALA A 1 91 ? 3.774 -10.975 56.501 1.00 52.34 91 ALA A N 1
ATOM 725 C CA . ALA A 1 91 ? 4.897 -11.407 55.687 1.00 52.34 91 ALA A CA 1
ATOM 726 C C . ALA A 1 91 ? 4.634 -12.825 55.154 1.00 52.34 91 ALA A C 1
ATOM 728 O O . ALA A 1 91 ? 4.403 -13.740 55.942 1.00 52.34 91 ALA A O 1
ATOM 729 N N . LEU A 1 92 ? 4.711 -13.009 53.836 1.00 43.19 92 LEU A N 1
ATOM 730 C CA . LEU A 1 92 ? 4.816 -14.324 53.207 1.00 43.19 92 LEU A CA 1
ATOM 731 C C . LEU A 1 92 ? 6.055 -14.328 52.314 1.00 43.19 92 LEU A C 1
ATOM 733 O O . LEU A 1 92 ? 6.102 -13.724 51.245 1.00 43.19 92 LEU A O 1
ATOM 737 N N . LEU A 1 93 ? 7.090 -14.969 52.847 1.00 48.03 93 LEU A N 1
ATOM 738 C CA . LEU A 1 93 ? 8.351 -15.271 52.192 1.00 48.03 93 LEU A CA 1
ATOM 739 C C . LEU A 1 93 ? 8.185 -16.534 51.330 1.00 48.03 93 LEU A C 1
ATOM 741 O O . LEU A 1 93 ? 7.793 -17.578 51.837 1.00 48.03 93 LEU A O 1
ATOM 745 N N . VAL A 1 94 ? 8.601 -16.408 50.065 1.00 42.69 94 VAL A N 1
ATOM 746 C CA . VAL A 1 94 ? 9.129 -17.461 49.174 1.00 42.69 94 VAL A CA 1
ATOM 747 C C . VAL A 1 94 ? 8.136 -18.502 48.627 1.00 42.69 94 VAL A C 1
ATOM 749 O O . VAL A 1 94 ? 7.927 -19.571 49.184 1.00 42.69 94 VAL A O 1
ATOM 752 N N . SER A 1 95 ? 7.650 -18.254 47.410 1.00 43.88 95 SER A N 1
ATOM 753 C CA . SER A 1 95 ? 8.073 -19.013 46.216 1.00 43.88 95 SER A CA 1
ATOM 754 C C . SER A 1 95 ? 7.515 -18.334 44.962 1.00 43.88 95 SER A C 1
ATOM 756 O O . SER A 1 95 ? 6.318 -18.315 44.699 1.00 43.88 95 SER A O 1
ATOM 758 N N . ALA A 1 96 ? 8.407 -17.711 44.199 1.00 41.06 96 ALA A N 1
ATOM 759 C CA . ALA A 1 96 ? 8.121 -17.253 42.853 1.00 41.06 96 ALA A CA 1
ATOM 760 C C . ALA A 1 96 ? 8.434 -18.404 41.894 1.00 41.06 96 ALA A C 1
ATOM 762 O O . ALA A 1 96 ? 9.588 -18.827 41.833 1.00 41.06 96 ALA A O 1
ATOM 763 N N . SER A 1 97 ? 7.438 -18.889 41.150 1.00 43.47 97 SER A N 1
ATOM 764 C CA . SER A 1 97 ? 7.461 -18.876 39.677 1.00 43.47 97 SER A CA 1
ATOM 765 C C . SER A 1 97 ? 6.293 -19.669 39.079 1.00 43.47 97 SER A C 1
ATOM 767 O O . SER A 1 97 ? 6.206 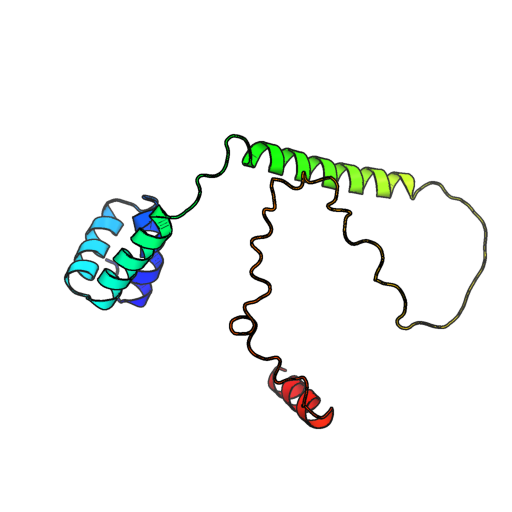-20.880 39.232 1.00 43.47 97 SER A O 1
ATOM 769 N N . LEU A 1 98 ? 5.467 -18.937 38.321 1.00 41.84 98 LEU A N 1
ATOM 770 C CA . LEU A 1 98 ? 4.685 -19.387 37.161 1.00 41.84 98 LEU A CA 1
ATOM 771 C C . LEU A 1 98 ? 3.464 -20.289 37.377 1.00 41.84 98 LEU A C 1
ATOM 773 O O . LEU A 1 98 ? 3.369 -21.331 36.746 1.00 41.84 98 LEU A O 1
ATOM 777 N N . ILE A 1 99 ? 2.449 -19.819 38.104 1.00 44.59 99 ILE A N 1
ATOM 778 C CA . ILE A 1 99 ? 1.054 -20.112 37.729 1.00 44.59 99 ILE A CA 1
ATOM 779 C C . ILE A 1 99 ? 0.237 -18.821 37.939 1.00 44.59 99 ILE A C 1
ATOM 781 O O . ILE A 1 99 ? 0.461 -18.103 38.907 1.00 44.59 99 ILE A O 1
ATOM 785 N N . GLU A 1 100 ? -0.673 -18.523 37.004 1.00 39.06 100 GLU A N 1
ATOM 786 C CA . GLU A 1 100 ? -1.728 -17.486 37.075 1.00 39.06 100 GLU A CA 1
ATOM 787 C C . GLU A 1 100 ? -1.422 -16.048 36.607 1.00 39.06 100 GLU A C 1
ATOM 789 O O . GLU A 1 100 ? -1.808 -15.067 37.239 1.00 39.06 100 GLU A O 1
ATOM 794 N N . LYS A 1 101 ? -0.872 -15.885 35.398 1.00 41.19 101 LYS A N 1
ATOM 795 C CA . LYS A 1 101 ? -1.133 -14.677 34.579 1.00 41.19 101 LYS A CA 1
ATOM 796 C C . LYS A 1 101 ? -2.065 -14.977 33.395 1.00 41.19 101 LYS A C 1
ATOM 798 O O . LYS A 1 101 ? -1.814 -14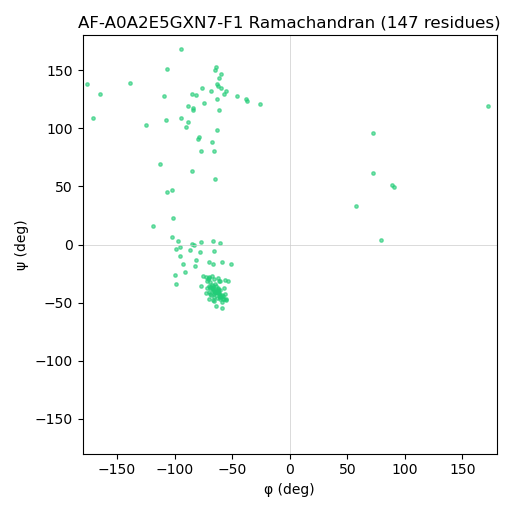.562 32.273 1.00 41.19 101 LYS A O 1
ATOM 803 N N . VAL A 1 102 ? -3.148 -15.710 33.663 1.00 41.75 102 VAL A N 1
ATOM 804 C CA . VAL A 1 102 ? -4.275 -15.916 32.724 1.00 41.75 102 VAL A CA 1
ATOM 805 C C . VAL A 1 102 ? -5.454 -14.980 33.033 1.00 41.75 102 VAL A C 1
ATOM 807 O O . VAL A 1 102 ? -6.418 -14.918 32.282 1.00 41.75 102 VAL A O 1
ATOM 810 N N . LEU A 1 103 ? -5.392 -14.178 34.094 1.00 40.59 103 LEU A N 1
ATOM 811 C CA . LEU A 1 103 ? -6.496 -13.291 34.450 1.00 40.59 103 LEU A CA 1
ATOM 812 C C . LEU A 1 103 ? -6.102 -11.840 34.180 1.00 40.59 103 LEU A C 1
ATOM 814 O O . LEU A 1 103 ? -5.063 -11.380 34.646 1.00 40.59 103 LEU A O 1
ATOM 818 N N . PHE A 1 104 ? -6.970 -11.154 33.433 1.00 41.12 104 PHE A N 1
ATOM 819 C CA . PHE A 1 104 ? -6.886 -9.776 32.937 1.00 41.12 104 PHE A CA 1
ATOM 820 C C . PHE A 1 104 ? -6.241 -9.581 31.556 1.00 41.12 104 PHE A C 1
ATOM 822 O O . PHE A 1 104 ? -5.452 -8.662 31.346 1.00 41.12 104 PHE A O 1
ATOM 829 N N . LEU A 1 105 ? -6.696 -10.361 30.568 1.00 40.41 105 LEU A N 1
ATOM 830 C CA . LEU A 1 105 ? -7.060 -9.722 29.298 1.00 40.41 105 LEU A CA 1
ATOM 831 C C . LEU A 1 105 ? -8.229 -8.757 29.577 1.00 40.41 105 LEU A C 1
ATOM 833 O O . LEU A 1 105 ? -9.108 -9.105 30.373 1.00 40.41 105 LEU A O 1
ATOM 837 N N . PRO A 1 106 ? -8.245 -7.541 29.001 1.00 41.62 106 PRO A N 1
ATOM 838 C CA . PRO A 1 106 ? -9.415 -6.682 29.090 1.00 41.62 106 PRO A CA 1
ATOM 839 C C . PRO A 1 106 ? -10.610 -7.449 28.525 1.00 41.62 106 PRO A C 1
ATOM 841 O O . PRO A 1 106 ? -10.532 -8.031 27.445 1.00 41.62 106 PRO A O 1
ATOM 844 N N . ASP A 1 107 ? -11.693 -7.480 29.292 1.00 40.56 107 ASP A N 1
ATOM 845 C CA . ASP A 1 107 ? -12.954 -8.062 28.864 1.00 40.56 107 ASP A CA 1
ATOM 846 C C . ASP A 1 107 ? -13.482 -7.258 27.666 1.00 40.56 107 ASP A C 1
ATOM 848 O O . ASP A 1 107 ? -14.006 -6.152 27.809 1.00 40.56 107 ASP A O 1
ATOM 852 N N . VAL A 1 108 ? -13.243 -7.791 26.468 1.00 48.75 108 VAL A N 1
ATOM 853 C CA . VAL A 1 108 ? -13.665 -7.222 25.180 1.00 48.75 108 VAL A CA 1
ATOM 854 C C . VAL A 1 108 ? -15.152 -7.448 24.900 1.00 48.75 108 VAL A C 1
ATOM 856 O O . VAL A 1 108 ? -15.643 -6.990 23.877 1.00 48.75 108 VAL A O 1
ATOM 859 N N . SER A 1 109 ? -15.903 -8.061 25.822 1.00 46.84 109 SER A N 1
ATOM 860 C CA . SER A 1 109 ? -17.349 -8.299 25.682 1.00 46.84 109 SER A CA 1
ATOM 861 C C . SER A 1 109 ? -18.217 -7.027 25.662 1.00 46.84 109 SER A C 1
ATOM 863 O O . SER A 1 109 ? -19.417 -7.105 25.415 1.00 46.84 109 SER A O 1
ATOM 865 N N . LEU A 1 110 ? -17.629 -5.843 25.884 1.00 40.31 110 LEU A N 1
ATOM 866 C CA . LEU A 1 110 ? -18.296 -4.541 25.717 1.00 40.31 110 LEU A CA 1
ATOM 867 C C . LEU A 1 110 ? -18.050 -3.876 24.355 1.00 40.31 110 LEU A C 1
ATOM 869 O O . LEU A 1 110 ? -18.591 -2.800 24.095 1.00 40.31 110 LEU A O 1
ATOM 873 N N . LEU A 1 111 ? -17.242 -4.485 23.489 1.00 44.75 111 LEU A N 1
ATOM 874 C CA . LEU A 1 111 ? -17.188 -4.122 22.080 1.00 44.75 111 LEU A CA 1
ATOM 875 C C . LEU A 1 111 ? -18.257 -4.968 21.395 1.00 44.75 111 LEU A C 1
ATOM 877 O O . LEU A 1 111 ? -18.092 -6.176 21.283 1.00 44.75 111 LEU A O 1
ATOM 881 N N . GLU A 1 112 ? -19.375 -4.338 21.025 1.00 43.72 112 GLU A N 1
ATOM 882 C CA . GLU A 1 112 ? -20.466 -4.965 20.270 1.00 43.72 112 GLU A CA 1
ATOM 883 C C . GLU A 1 112 ? -19.900 -5.929 19.209 1.00 43.72 112 GLU A C 1
ATOM 885 O O . GLU A 1 112 ? -19.067 -5.529 18.388 1.00 43.72 112 GLU A O 1
ATOM 890 N N . GLU A 1 113 ? -20.354 -7.188 19.256 1.00 47.56 113 GLU A N 1
ATOM 891 C CA . GLU A 1 113 ? -19.930 -8.321 18.410 1.00 47.56 113 GLU A CA 1
ATOM 892 C C . GLU A 1 113 ? -19.959 -8.018 16.898 1.00 47.56 113 GLU A C 1
ATOM 894 O O . GLU A 1 113 ? -19.287 -8.691 16.123 1.00 47.56 113 GLU A O 1
ATOM 899 N N . ASP A 1 114 ? -20.655 -6.962 16.473 1.00 45.78 114 ASP A N 1
ATOM 900 C CA . ASP A 1 114 ? -20.772 -6.558 15.070 1.00 45.78 114 ASP A CA 1
ATOM 901 C C . ASP A 1 114 ? -19.577 -5.741 14.529 1.00 45.78 114 ASP A C 1
ATOM 903 O O . ASP A 1 114 ? -19.472 -5.548 13.317 1.00 45.78 114 ASP A O 1
ATOM 907 N N . LEU A 1 115 ? -18.668 -5.232 15.378 1.00 46.50 115 LEU A N 1
ATOM 908 C CA . LEU A 1 115 ? -17.503 -4.440 14.923 1.00 46.50 115 LEU A CA 1
ATOM 909 C C . LEU A 1 115 ? -16.253 -5.276 14.644 1.00 46.50 115 LEU A C 1
ATOM 911 O O . LEU A 1 115 ? -15.399 -4.862 13.859 1.00 46.50 115 LEU A O 1
ATOM 915 N N . PHE A 1 116 ? -16.159 -6.445 15.266 1.00 45.56 116 PHE A N 1
ATOM 916 C CA . PHE A 1 116 ? -15.141 -7.442 14.977 1.00 45.56 116 PHE A CA 1
ATOM 917 C C . PHE A 1 116 ? -15.850 -8.631 14.355 1.00 45.56 116 PHE A C 1
ATOM 919 O O . PHE A 1 116 ? -15.936 -9.705 14.947 1.00 45.56 116 PHE A O 1
ATOM 926 N N . VAL A 1 117 ? -16.353 -8.436 13.129 1.00 44.56 117 VAL A N 1
ATOM 927 C CA . VAL A 1 117 ? -16.566 -9.577 12.237 1.00 44.56 117 VAL A CA 1
ATOM 928 C C . VAL A 1 117 ? -15.291 -10.401 12.327 1.00 44.56 117 VAL A C 1
ATOM 930 O O . VAL A 1 117 ? -14.192 -9.854 12.219 1.00 44.56 117 VAL A O 1
ATOM 933 N N . ASN A 1 118 ? -15.474 -11.683 12.612 1.00 48.94 118 ASN A N 1
ATOM 934 C CA . ASN A 1 118 ? -14.465 -12.699 12.870 1.00 48.94 118 ASN A CA 1
ATOM 935 C C . ASN A 1 118 ? -13.614 -12.957 11.602 1.00 48.94 118 ASN A C 1
ATOM 937 O O . ASN A 1 118 ? -13.576 -14.055 11.063 1.00 48.94 118 ASN A O 1
ATOM 941 N N . VAL A 1 119 ? -12.991 -11.907 11.066 1.00 51.09 119 VAL A N 1
ATOM 942 C CA . VAL A 1 119 ? -12.057 -11.896 9.938 1.00 51.09 119 VAL A CA 1
ATOM 943 C C . VAL A 1 119 ? -10.655 -11.777 10.518 1.00 51.09 119 VAL A C 1
ATOM 945 O O . VAL A 1 119 ? -9.841 -10.956 10.108 1.00 51.09 119 VAL A O 1
ATOM 948 N N . TRP A 1 120 ? -10.369 -12.583 11.534 1.00 46.47 120 TRP A N 1
ATOM 949 C CA . TRP A 1 120 ? -9.014 -13.073 11.666 1.00 46.47 120 TRP A CA 1
ATOM 950 C C . TRP A 1 120 ? -9.024 -14.427 10.965 1.00 46.47 120 TRP A C 1
ATOM 952 O O . TRP A 1 120 ? -9.672 -15.343 11.475 1.00 46.47 120 TRP A O 1
ATOM 962 N N . PRO A 1 121 ? -8.400 -14.574 9.785 1.00 45.22 121 PRO A N 1
ATOM 963 C CA . PRO A 1 121 ? -8.196 -15.888 9.210 1.00 45.22 121 PRO A CA 1
ATOM 964 C C . PRO A 1 121 ? -7.200 -16.605 10.124 1.00 45.22 121 PRO A C 1
ATOM 966 O O . PRO A 1 121 ? -5.990 -16.540 9.951 1.00 45.22 121 PRO A O 1
ATOM 969 N N . SER A 1 122 ? -7.714 -17.275 11.154 1.00 47.97 122 SER A N 1
ATOM 970 C CA . SER A 1 122 ? -6.948 -18.169 12.025 1.00 47.97 122 SER A CA 1
ATOM 971 C C . SER A 1 122 ? -6.443 -19.417 11.288 1.00 47.97 122 SER A C 1
ATOM 973 O O . SER A 1 122 ? -5.848 -20.288 11.907 1.00 47.97 122 SER A O 1
ATOM 975 N N . GLU A 1 123 ? -6.693 -19.505 9.981 1.00 49.00 123 GLU A N 1
ATOM 976 C CA . GLU A 1 123 ? -6.323 -20.606 9.091 1.00 49.00 123 GLU A CA 1
ATOM 977 C C . GLU A 1 123 ? -5.091 -20.275 8.224 1.00 49.00 123 GLU A C 1
ATOM 979 O O . GLU A 1 123 ? -4.716 -21.074 7.372 1.00 49.00 123 GLU A O 1
ATOM 984 N N . ASP A 1 124 ? -4.413 -19.141 8.435 1.00 53.56 124 ASP A N 1
ATOM 985 C CA . ASP A 1 124 ? -3.155 -18.846 7.737 1.00 53.56 124 ASP A CA 1
ATOM 986 C C . ASP A 1 124 ? -1.948 -19.472 8.463 1.00 53.56 124 ASP A C 1
ATOM 988 O O . ASP A 1 124 ? -1.029 -18.788 8.927 1.00 53.56 124 ASP A O 1
ATOM 992 N N . TYR A 1 125 ? -1.929 -20.807 8.526 1.00 51.91 125 TYR A N 1
ATOM 993 C CA . TYR A 1 125 ? -0.750 -21.586 8.938 1.00 51.91 125 TYR A CA 1
ATOM 994 C C . TYR A 1 125 ? 0.482 -21.328 8.044 1.00 51.91 125 TYR A C 1
ATOM 996 O O . TYR A 1 125 ? 1.602 -21.645 8.438 1.00 51.91 125 TYR A O 1
ATOM 1004 N N . ASP A 1 126 ? 0.288 -20.709 6.876 1.00 52.28 126 ASP A N 1
ATOM 1005 C CA . ASP A 1 126 ? 1.354 -20.380 5.927 1.00 52.28 126 ASP A CA 1
ATOM 1006 C C . ASP A 1 126 ? 1.951 -18.965 6.116 1.00 52.28 126 ASP A C 1
ATOM 1008 O O . ASP A 1 126 ? 3.051 -18.701 5.627 1.00 52.28 126 ASP A O 1
ATOM 1012 N N . LEU A 1 127 ? 1.280 -18.048 6.836 1.00 50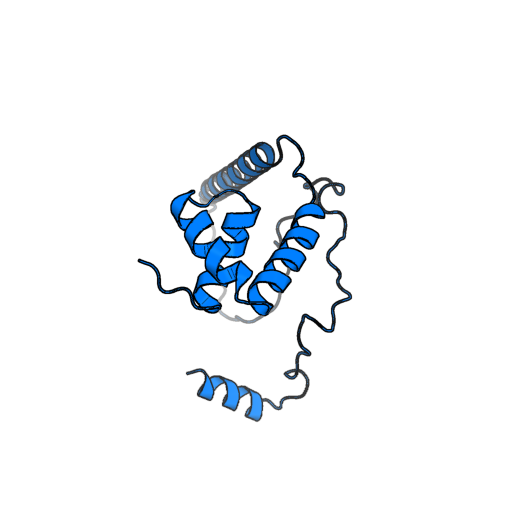.53 127 LEU A N 1
ATOM 1013 C CA . LEU A 1 127 ? 1.783 -16.681 7.107 1.00 50.53 127 LEU A CA 1
ATOM 1014 C C . LEU A 1 127 ? 2.419 -16.538 8.488 1.00 50.53 127 LEU A C 1
ATOM 1016 O O . LEU A 1 127 ? 3.396 -15.801 8.646 1.00 50.53 127 LEU A O 1
ATOM 1020 N N . ALA A 1 128 ? 1.905 -17.256 9.486 1.00 52.34 128 ALA A N 1
ATOM 1021 C CA . ALA A 1 128 ? 2.650 -17.502 10.709 1.00 52.34 128 ALA A CA 1
ATOM 1022 C C . ALA A 1 128 ? 3.663 -18.594 10.378 1.00 52.34 128 ALA A C 1
ATOM 1024 O O . ALA A 1 128 ? 3.388 -19.766 10.612 1.00 52.34 128 ALA A O 1
ATOM 1025 N N . GLY A 1 129 ? 4.777 -18.205 9.740 1.00 47.00 129 GLY A N 1
ATOM 1026 C CA . GLY A 1 129 ? 5.828 -19.126 9.322 1.00 47.00 129 GLY A CA 1
ATOM 1027 C C . GLY A 1 129 ? 5.999 -20.216 10.369 1.00 47.00 129 GLY A C 1
ATOM 1028 O O . GLY A 1 129 ? 6.139 -19.889 11.548 1.00 47.00 129 GLY A O 1
ATOM 1029 N N . SER A 1 130 ? 5.865 -21.473 9.923 1.00 45.69 130 SER A N 1
ATOM 1030 C CA . SER A 1 130 ? 6.017 -22.688 10.726 1.00 45.69 130 SER A CA 1
ATOM 1031 C C . SER A 1 130 ? 6.929 -22.401 11.910 1.00 45.69 130 SER A C 1
ATOM 1033 O O . SER A 1 130 ? 8.064 -21.959 11.713 1.00 45.69 130 SER A O 1
ATOM 1035 N N . LEU A 1 131 ? 6.438 -22.586 13.138 1.00 49.66 131 LEU A N 1
ATOM 1036 C CA . LEU A 1 131 ? 7.294 -22.524 14.313 1.00 49.66 131 LEU A CA 1
ATOM 1037 C C . LEU A 1 131 ? 8.265 -23.712 14.223 1.00 49.66 131 LEU A C 1
ATOM 1039 O O . LEU A 1 131 ? 8.098 -24.729 14.885 1.00 49.66 131 LEU A O 1
ATOM 1043 N N . VAL A 1 132 ? 9.329 -23.563 13.423 1.00 56.12 132 VAL A N 1
ATOM 1044 C CA . VAL A 1 132 ? 10.474 -24.484 13.281 1.00 56.12 132 VAL A CA 1
ATOM 1045 C C . VAL A 1 132 ? 11.214 -24.648 14.624 1.00 56.12 132 VAL A C 1
ATOM 1047 O O . VAL A 1 132 ? 12.186 -25.383 14.735 1.00 56.12 132 VAL A O 1
ATOM 1050 N N . LEU A 1 133 ? 10.731 -23.990 15.678 1.00 54.78 133 LEU A N 1
ATOM 1051 C CA . LEU A 1 133 ? 11.194 -24.100 17.049 1.00 54.78 133 LEU A CA 1
ATOM 1052 C C . LEU A 1 133 ? 10.603 -25.309 17.796 1.00 54.78 133 LEU A C 1
ATOM 1054 O O . LEU A 1 133 ? 11.193 -25.720 18.789 1.00 54.78 133 LEU A O 1
ATOM 1058 N N . GLU A 1 134 ? 9.494 -25.912 17.339 1.00 56.47 134 GLU A N 1
ATOM 1059 C CA . GLU A 1 134 ? 8.828 -27.016 18.067 1.00 56.47 134 GLU A CA 1
ATOM 1060 C C . GLU A 1 134 ? 9.655 -28.313 18.141 1.00 56.47 134 GLU A C 1
ATOM 1062 O O . GLU A 1 134 ? 9.399 -29.153 18.998 1.00 56.47 134 GLU A O 1
ATOM 1067 N N . ASN A 1 135 ? 10.684 -28.460 17.298 1.00 58.19 135 ASN A N 1
ATOM 1068 C CA . ASN A 1 135 ? 11.573 -29.629 17.276 1.00 58.19 135 ASN A CA 1
ATOM 1069 C C . ASN A 1 135 ? 13.047 -29.291 17.564 1.00 58.19 135 ASN A C 1
ATOM 1071 O O . ASN A 1 135 ? 13.933 -30.097 17.271 1.00 58.19 135 ASN A O 1
ATOM 1075 N N . LEU A 1 136 ? 13.342 -28.108 18.110 1.00 61.22 136 LEU A N 1
ATOM 1076 C CA . LEU A 1 136 ? 14.708 -27.772 18.507 1.00 61.22 136 LEU A CA 1
ATOM 1077 C C . LEU A 1 136 ? 14.997 -28.312 19.908 1.00 61.22 136 LEU A C 1
ATOM 1079 O O . LEU A 1 136 ? 14.245 -28.079 20.850 1.00 61.22 136 LEU A O 1
ATOM 1083 N N . SER A 1 137 ? 16.118 -29.021 20.052 1.00 68.81 137 SER A N 1
ATOM 1084 C CA . SER A 1 137 ? 16.670 -29.312 21.372 1.00 68.81 137 SER A CA 1
ATOM 1085 C C . SER A 1 137 ? 17.082 -28.008 22.061 1.00 68.81 137 SER A C 1
ATOM 1087 O O . SER A 1 137 ? 17.445 -27.031 21.400 1.00 68.81 137 SER A O 1
ATOM 1089 N N . GLU A 1 138 ? 17.075 -28.002 23.395 1.00 70.50 138 GLU A N 1
ATOM 1090 C CA . GLU A 1 138 ? 17.478 -26.840 24.205 1.00 70.50 138 GLU A CA 1
ATOM 1091 C C . GLU A 1 138 ? 18.879 -26.313 23.826 1.00 70.50 138 GLU A C 1
ATOM 1093 O O . GLU A 1 138 ? 19.124 -25.108 23.849 1.00 70.50 138 GLU A O 1
ATOM 1098 N N . GLU A 1 139 ? 19.775 -27.202 23.384 1.00 72.50 139 GLU A N 1
ATOM 1099 C CA . GLU A 1 139 ? 21.119 -26.875 22.887 1.00 72.50 139 GLU A CA 1
ATOM 1100 C C . GLU A 1 139 ? 21.086 -25.996 21.620 1.00 72.50 139 GLU A C 1
ATOM 1102 O O . GLU A 1 139 ? 21.774 -24.978 21.535 1.00 72.50 139 GLU A O 1
ATOM 1107 N N . ASN A 1 140 ? 20.246 -26.354 20.643 1.00 72.62 140 ASN A N 1
ATOM 1108 C CA . ASN A 1 140 ? 20.118 -25.618 19.380 1.00 72.62 140 ASN A CA 1
ATOM 1109 C C . ASN A 1 140 ? 19.421 -24.269 19.581 1.00 72.62 140 ASN A C 1
ATOM 1111 O O . ASN A 1 140 ? 19.689 -23.304 18.867 1.00 72.62 140 ASN A O 1
ATOM 1115 N N . LEU A 1 141 ? 18.533 -24.204 20.570 1.00 74.81 141 LEU A N 1
ATOM 1116 C CA . LEU A 1 141 ? 17.813 -22.993 20.930 1.00 74.81 141 LEU A CA 1
ATOM 1117 C C . LEU A 1 141 ? 18.742 -21.975 21.618 1.00 74.81 141 LEU A C 1
ATOM 1119 O O . LEU A 1 141 ? 18.677 -20.785 21.316 1.00 74.81 141 LEU A O 1
ATOM 1123 N N . ASN A 1 142 ? 19.677 -22.437 22.455 1.00 77.75 142 ASN A N 1
ATOM 1124 C CA . ASN A 1 142 ? 20.714 -21.580 23.041 1.00 77.75 142 ASN A CA 1
ATOM 1125 C C . ASN A 1 142 ? 21.710 -21.039 22.004 1.00 77.75 142 ASN A C 1
ATOM 1127 O O . ASN A 1 142 ? 22.136 -19.891 22.120 1.00 77.75 142 ASN A O 1
ATOM 1131 N N . LEU A 1 143 ? 22.052 -21.821 20.974 1.00 74.81 143 LEU A N 1
ATOM 1132 C CA . LEU A 1 143 ? 22.923 -21.358 19.886 1.00 74.81 143 LEU A CA 1
ATOM 1133 C C . LEU A 1 143 ? 22.311 -20.186 19.104 1.00 74.81 143 LEU A C 1
ATOM 1135 O O . LEU A 1 143 ? 23.012 -19.219 18.816 1.00 74.81 143 LEU A O 1
ATOM 1139 N N . LEU A 1 144 ? 21.003 -20.227 18.831 1.00 75.50 144 LEU A N 1
ATOM 1140 C CA . LEU A 1 144 ? 20.292 -19.116 18.186 1.00 75.50 144 LEU A CA 1
ATOM 1141 C C . LEU A 1 144 ? 20.311 -17.838 19.036 1.00 75.50 144 LEU A C 1
ATOM 1143 O O . LEU A 1 144 ? 20.425 -16.739 18.496 1.00 75.50 144 LEU A O 1
ATOM 1147 N N . PHE A 1 145 ? 20.213 -17.963 20.362 1.00 77.56 145 PHE A N 1
ATOM 1148 C CA . PHE A 1 145 ? 20.258 -16.803 21.253 1.00 77.56 145 PHE A CA 1
ATOM 1149 C C . PHE A 1 145 ? 21.647 -16.168 21.365 1.00 77.56 145 PHE A C 1
ATOM 1151 O O . PHE A 1 145 ? 21.730 -14.953 21.531 1.00 77.56 145 PHE A O 1
ATOM 1158 N N . GLU A 1 146 ? 22.722 -16.950 21.248 1.00 74.81 146 GLU A N 1
ATOM 1159 C CA . GLU A 1 146 ? 24.089 -16.414 21.192 1.00 74.81 146 GLU A CA 1
ATOM 1160 C C . GLU A 1 146 ? 24.397 -15.729 19.849 1.00 74.81 146 GLU A C 1
ATOM 1162 O O . GLU A 1 146 ? 25.181 -14.788 19.823 1.00 74.81 146 GLU A O 1
ATOM 1167 N N . GLU A 1 147 ? 23.760 -16.129 18.744 1.00 68.50 147 GLU A N 1
ATOM 1168 C CA . GLU A 1 147 ? 23.966 -15.493 17.431 1.00 68.50 147 GLU A CA 1
ATOM 1169 C C . GLU A 1 147 ? 23.267 -14.127 17.291 1.00 68.50 147 GLU A C 1
ATOM 1171 O O . GLU A 1 147 ? 23.727 -13.266 16.543 1.00 68.50 147 GLU A O 1
ATOM 1176 N N . ILE A 1 148 ? 22.169 -13.900 18.021 1.00 71.19 148 ILE A N 1
ATOM 1177 C CA . ILE A 1 148 ? 21.428 -12.620 18.007 1.00 71.19 148 ILE A CA 1
ATOM 1178 C C . ILE A 1 148 ? 22.010 -11.608 19.020 1.00 71.19 148 ILE A C 1
ATOM 1180 O O . ILE A 1 148 ? 21.566 -10.458 19.087 1.00 71.19 148 ILE A O 1
ATOM 1184 N N . ARG A 1 149 ? 23.003 -12.014 19.814 1.00 47.62 149 ARG A N 1
ATOM 1185 C CA . ARG A 1 149 ? 23.680 -11.161 20.793 1.00 47.62 149 ARG A CA 1
ATOM 1186 C C . ARG A 1 149 ? 24.804 -10.337 20.168 1.00 47.62 149 ARG A C 1
ATOM 1188 O O . ARG A 1 149 ? 24.913 -9.151 20.560 1.00 47.62 149 ARG A O 1
#

Foldseek 3Di:
DDDDDLVVLVVCLVCVLVVNDDPVVVVVSVVVLVVDPVSVVVSVVVNVVVVVDDDPDPCPVVVVVVVVVVVVVVVVVVVVVVPPDPDDDDDDDDDDDDDDPPPDPPPCVPVPPVVCPVPPPPVPCVVVPPCPVPPDDPVRVVVVVVVVD

Solvent-accessible surface area (backbone atoms only — not comparable to full-atom values): 9838 Å² total; per-residue (Å²): 134,85,82,82,47,72,69,61,47,58,72,47,46,65,34,58,75,69,67,72,55,56,72,69,57,52,54,60,50,51,58,49,41,75,74,33,66,67,60,38,52,51,47,52,51,51,50,58,56,57,72,68,54,80,78,78,61,90,61,50,70,57,52,51,55,48,52,55,52,51,50,54,51,52,53,54,53,53,56,60,68,67,69,66,86,80,85,76,88,79,93,80,85,87,82,91,82,91,84,84,90,81,76,79,70,81,79,61,86,80,55,62,73,81,80,60,63,87,78,67,74,87,76,49,65,80,73,57,60,69,71,77,63,82,80,54,52,73,70,60,52,50,52,55,56,61,71,77,105

Secondary structure (DSSP, 8-state):
-----HHHHHHHHHHHHTT-S-HHHHHHHHHHHHH-HHHHHHHHHHHHHHHTSPPPPTTHHHHHHHHHHHHHHHHHHHHHGGGS--------------S---S-S--GGGS-TTSS-S---TT-TTTS---TTTT--HHHHHHHHHHT-

=== Feature glossary ===
Key to the feature types in this record:

pLDDT. pLDDT is the predicted lDDT-Cα score: AlphaFold's confidence that the local environment of each residue (all inter-atomic distances within 15 Å) is correctly placed. It is a per-residue number between 0 and 100, with higher meaning more reliable.

Radius of gyration, Cα contacts, bounding box. The geometric summary reports three shape descriptors. Rg (radius of gyration) measures how spread out the Cα atoms are about their centre of mass; compact globular proteins have small Rg, elongated or unfolded ones large. Cα contacts (<8 Å, |i−j|>4) count long-range residue pairs in spatial proximity — high for tightly packed folds, near zero for rods or random coil. The bounding-box extents give the protein's footprint along x, y, z in Å.

Backbone torsions (φ/ψ). Backbone dihedral angles. Every residue except chain termini has a φ (preceding-C → N → Cα → C) and a ψ (N → Cα → C → next-N). They are reported in degrees following the IUPAC sign convention. Secondary structure is essentially a statement about which (φ, ψ) basin each residue occupies.

Contact-map, Ramachandran, and PAE plots. Plot images: a contact map (which residues are close in 3D, as an N×N binary image), a Ramachandran scatter (backbone torsion angles, revealing secondary-structure composition at a glance), and — for AlphaFold structures — a PAE heatmap (pairwise prediction confidence).

Predicted aligned error. Predicted Aligned Error (PAE) is an AlphaFold confidence matrix: entry (i, j) is the expected error in the position of residue j, in ångströms, when the prediction is superimposed on the true structure at residue i. Low PAE within a block of residues means that block is internally rigid and well-predicted; high PAE between two blocks means their relative placement is uncertain even if each block individually is confident.

Secondary structure (3-state, P-SEA). Three-state secondary structure (P-SEA) collapses the eight DSSP classes into helix (a), strand (b), and coil (c). P-SEA assigns these from Cα geometry alone — distances and angles — without requiring backbone oxygens, so it works on any Cα trace.

Solvent-accessible surface area. Solvent-accessible surface area (SASA) is the area in Å² traced out by the centre of a 1.4 Å probe sphere (a water molecule) rolled over the protein's van der Waals surface (Shrake–Rupley / Lee–Richards construction). Buried residues have near-zero SASA; fully exposed residues can exceed 200 Å². The total SASA scales roughly with the number of surface residues.

Foldseek 3Di. The Foldseek 3Di string encodes local tertiary geometry as a 20-letter alphabet — one character per residue — derived from the relative positions of nearby Cα atoms. Unlike the amino-acid sequence, 3Di is a direct function of the 3D structure, so two proteins with the same fold have similar 3Di strings even at low sequence identity.

B-factor. For experimental (PDB) structures, the B-factor (temperature factor) quantifies the positional spread of each atom in the crystal — a combination of thermal vibration and static disorder — in units of Å². High B-factors mark flexible loops or poorly resolved regions; low B-factors mark the rigid, well-ordered core.

mmCIF coordinates. The mmCIF block holds the 3D Cartesian coordinates of each backbone atom (N, Cα, C, O) in ångströms. mmCIF is the PDB's canonical archive format — a tagged-loop text representation of the atomic model.

InterPro / GO / CATH / organism. Functional annotations link the protein to curated databases. InterPro entries identify conserved domains and families by matching the sequence against member-database signatures (Pfam, PROSITE, CDD, …). Gene Ontology (GO) terms describe molecular function, biological process, and cellular component in a controlled vocabulary. CATH places the structure in a hierarchical fold classification (Class/Architecture/Topology/Homologous-superfamily). The organism is the source species.

Rendered structure images. Structure images are PyMOL renders from six orthogonal camera directions. Cartoon representation draws helices as coils and strands as arrows; sticks shows the backbone as bonds; surface shows the solvent-excluded envelope. Rainbow coloring maps sequence position to hue (blue→red, N→C); chain coloring assigns a distinct color per polypeptide.

Sequence. This is the polypeptide sequence — one letter per residue, N-terminus first. Length ranges from a few dozen residues for small domains to over a thousand for large multi-domain proteins.

Secondary structure (8-state, DSSP). The SS8 string is DSSP's per-residue secondary-structure call. α-helix (H) means an i→i+4 H-bond ladder; β-strand (E) means the residue participates in a β-sheet; 3₁₀ (G) and π (I) are tighter and wider helices; T/S are turns/bends; '-' is loop.

Nearest PDB structures. Structural nearest neighbors (via Foldseek easy-search vs the PDB). Reported per hit: target PDB id, E-value, and alignment TM-score. A TM-score above ~0.5 is the conventional threshold for 'same fold'.